Protein AF-A0A060C3H8-F1 (afdb_monomer_lite)

Secondary structure (DSSP, 8-state):
----TTHHHHHHHHHHHT----EEEE----SHHHHHHHHHHHHHHHHHTT--GGG-SSPEEEE-----EE-TTS-EEE-----HHHHHHHHHHHHHHHHHTT---EEEEEEHHHHHTTT--HHHHTTEEEEE-

pLDDT: mean 97.21, std 2.98, range [80.81, 98.94]

Organism: NCBI:txid165187

Structure (mmCIF, N/CA/C/O backbone):
data_AF-A0A060C3H8-F1
#
_entry.id   AF-A0A060C3H8-F1
#
loop_
_atom_site.group_PDB
_atom_site.id
_atom_site.type_symbol
_atom_site.label_atom_id
_atom_site.label_alt_id
_atom_site.label_comp_id
_atom_site.label_asym_id
_atom_site.label_entity_id
_atom_site.label_seq_id
_atom_site.pdbx_PDB_ins_code
_atom_site.Cartn_x
_atom_site.Cartn_y
_atom_site.Cartn_z
_atom_site.occupancy
_atom_site.B_iso_or_equiv
_atom_site.auth_seq_id
_atom_site.auth_comp_id
_atom_site.auth_asym_id
_atom_site.auth_atom_id
_atom_site.pdbx_PDB_model_num
ATOM 1 N N . ASN A 1 1 ? 1.698 12.168 -3.499 1.00 80.81 1 ASN A N 1
ATOM 2 C CA . ASN A 1 1 ? 0.221 12.124 -3.645 1.00 80.81 1 ASN A CA 1
ATOM 3 C C . ASN A 1 1 ? -0.447 13.068 -2.649 1.00 80.81 1 ASN A C 1
ATOM 5 O O . ASN A 1 1 ? 0.047 13.202 -1.537 1.00 80.81 1 ASN A O 1
ATOM 9 N N . GLY A 1 2 ? -1.522 13.758 -3.042 1.00 93.12 2 GLY A N 1
ATOM 10 C CA . GLY A 1 2 ? -2.344 14.585 -2.143 1.00 93.12 2 GLY A CA 1
ATOM 11 C C . GLY A 1 2 ? -3.573 13.831 -1.625 1.00 93.12 2 GLY A C 1
ATOM 12 O O . GLY A 1 2 ? -3.724 12.644 -1.900 1.00 93.12 2 GLY A O 1
ATOM 13 N N . PHE A 1 3 ? -4.462 14.515 -0.898 1.00 96.75 3 PHE A N 1
ATOM 14 C CA . PHE A 1 3 ? -5.800 13.974 -0.646 1.00 96.75 3 PHE A CA 1
ATOM 15 C C . PHE A 1 3 ? -6.600 13.918 -1.948 1.00 96.75 3 PHE A C 1
ATOM 17 O O . PHE A 1 3 ? -6.563 14.867 -2.732 1.00 96.75 3 PHE A O 1
ATOM 24 N N . ASP A 1 4 ? -7.388 12.857 -2.115 1.00 97.94 4 ASP A N 1
ATOM 25 C CA . ASP A 1 4 ? -8.555 12.917 -2.990 1.00 97.94 4 ASP A CA 1
ATOM 26 C C . ASP A 1 4 ? -9.493 14.058 -2.541 1.00 97.94 4 ASP A C 1
ATOM 28 O O . ASP A 1 4 ? -9.591 14.376 -1.348 1.00 97.94 4 ASP A O 1
ATOM 32 N N . ALA A 1 5 ? -10.198 14.668 -3.497 1.00 97.94 5 ALA A N 1
ATOM 33 C CA . ALA A 1 5 ? -11.032 15.848 -3.273 1.00 97.94 5 ALA A CA 1
ATOM 34 C C . ALA A 1 5 ? -12.137 15.636 -2.221 1.00 97.94 5 ALA A C 1
ATOM 36 O O . ALA A 1 5 ? -12.624 16.606 -1.635 1.00 97.94 5 ALA A O 1
ATOM 37 N N . LYS A 1 6 ? -12.549 14.386 -1.978 1.00 98.25 6 LYS A N 1
ATOM 38 C CA . LYS A 1 6 ? -13.587 14.009 -1.013 1.00 98.25 6 LYS A CA 1
ATOM 39 C C . LYS A 1 6 ? -13.056 13.227 0.183 1.00 98.25 6 LYS A C 1
ATOM 41 O O . LYS A 1 6 ? -13.790 13.105 1.163 1.00 98.25 6 LYS A O 1
ATOM 46 N N . ALA A 1 7 ? -11.802 12.769 0.170 1.00 98.06 7 ALA A N 1
ATOM 47 C CA . ALA A 1 7 ? -11.237 11.917 1.222 1.00 98.06 7 ALA A CA 1
ATOM 48 C C . ALA A 1 7 ? -11.488 12.447 2.643 1.00 98.06 7 ALA A C 1
ATOM 50 O O . ALA A 1 7 ? -12.055 11.738 3.472 1.00 98.06 7 ALA A O 1
ATOM 51 N N . VAL A 1 8 ? -11.130 13.704 2.928 1.00 98.31 8 VAL A N 1
ATOM 52 C CA . VAL A 1 8 ? -11.274 14.280 4.281 1.00 98.31 8 VAL A CA 1
ATOM 53 C C . VAL A 1 8 ? -12.743 14.377 4.703 1.00 98.31 8 VAL A C 1
ATOM 55 O O . VAL A 1 8 ? -13.081 14.065 5.847 1.00 98.31 8 VAL A O 1
ATOM 58 N N . GLN A 1 9 ? -13.628 14.776 3.786 1.00 98.56 9 GLN A N 1
ATOM 59 C CA . GLN A 1 9 ? -15.064 14.855 4.052 1.00 98.56 9 GLN A CA 1
ATOM 60 C C . GLN A 1 9 ? -15.641 13.464 4.347 1.00 98.56 9 GLN A C 1
ATOM 62 O O . GLN A 1 9 ? -16.341 13.298 5.344 1.00 98.56 9 GLN A O 1
ATOM 67 N N . ASN A 1 10 ? -15.310 12.467 3.526 1.00 98.69 10 ASN A N 1
ATOM 68 C CA . ASN A 1 10 ? -15.799 11.098 3.675 1.00 98.69 10 ASN A CA 1
ATOM 69 C C . ASN A 1 10 ? -15.317 10.472 4.988 1.00 98.69 10 ASN A C 1
ATOM 71 O O . ASN A 1 10 ? -16.135 9.987 5.764 1.00 98.69 10 ASN A O 1
ATOM 75 N N . ILE A 1 11 ? -14.018 10.578 5.292 1.00 98.56 11 ILE A N 1
ATOM 76 C CA . ILE A 1 11 ? -13.430 10.117 6.560 1.00 98.56 11 ILE A CA 1
ATOM 77 C C . ILE A 1 11 ? -14.146 10.763 7.751 1.00 98.56 11 ILE A C 1
ATOM 79 O O . ILE A 1 11 ? -14.522 10.077 8.701 1.00 98.56 11 ILE A O 1
ATOM 83 N N . THR A 1 12 ? -14.376 12.078 7.694 1.00 98.31 12 THR A N 1
ATOM 84 C CA . THR A 1 12 ? -15.055 12.810 8.771 1.00 98.31 12 THR A CA 1
ATOM 85 C C . THR A 1 12 ? -16.456 12.259 9.026 1.00 98.31 12 THR A C 1
ATOM 87 O O . THR A 1 12 ? -16.839 12.078 10.181 1.00 98.31 12 THR A O 1
ATOM 90 N N . TRP A 1 13 ? -17.224 11.981 7.971 1.00 98.50 13 TRP A N 1
ATOM 91 C CA . TRP A 1 13 ? -18.576 11.440 8.110 1.00 98.50 13 TRP A CA 1
ATOM 92 C C . TRP A 1 13 ? -18.589 9.981 8.554 1.00 98.50 13 TRP A C 1
ATOM 94 O O . TRP A 1 13 ? -19.386 9.654 9.431 1.00 98.50 13 TRP A O 1
ATOM 104 N N . CYS A 1 14 ? -17.681 9.136 8.055 1.00 98.62 14 CYS A N 1
ATOM 105 C CA . CYS A 1 14 ? -17.555 7.762 8.544 1.00 98.62 14 CYS A CA 1
ATOM 106 C C . CYS A 1 14 ? -17.291 7.738 10.051 1.00 98.62 14 CYS A C 1
ATOM 108 O O . CYS A 1 14 ? -18.004 7.063 10.790 1.00 98.62 14 CYS A O 1
ATOM 110 N N . LYS A 1 15 ? -16.349 8.563 10.526 1.00 97.69 15 LYS A N 1
ATOM 111 C CA . LYS A 1 15 ? -16.054 8.690 11.958 1.00 97.69 15 LYS A CA 1
ATOM 112 C C . LYS A 1 15 ? -17.253 9.202 12.758 1.00 97.69 15 LYS A C 1
ATOM 114 O O . LYS A 1 15 ? -17.592 8.618 13.781 1.00 97.69 15 LYS A O 1
ATOM 119 N N . LYS A 1 16 ? -17.913 10.273 12.300 1.00 97.94 16 LYS A N 1
ATOM 120 C CA . LYS A 1 16 ? -19.071 10.863 13.001 1.00 97.94 16 LYS A CA 1
ATOM 121 C C . LYS A 1 16 ? -20.264 9.914 13.107 1.00 97.94 16 LYS A C 1
ATOM 123 O O . LYS A 1 16 ? -20.995 9.987 14.087 1.00 97.94 16 LYS A O 1
ATOM 128 N N . LEU A 1 17 ? -20.474 9.073 12.097 1.00 98.38 17 LEU A N 1
ATOM 129 C CA . LEU A 1 17 ? -21.616 8.162 12.012 1.00 98.38 17 LEU A CA 1
ATOM 130 C C . LEU A 1 17 ? -21.294 6.742 12.500 1.00 98.38 17 LEU A C 1
ATOM 132 O O . LEU A 1 17 ? -22.177 5.891 12.489 1.00 98.38 17 LEU A O 1
ATOM 136 N N . GLY A 1 18 ? -20.050 6.469 12.906 1.00 97.62 18 GLY A N 1
ATOM 137 C CA . GLY A 1 18 ? -19.620 5.131 13.315 1.00 97.62 18 GLY A CA 1
ATOM 138 C C . GLY A 1 18 ? -19.625 4.108 12.174 1.00 97.62 18 GLY A C 1
ATOM 139 O O . GLY A 1 18 ? -19.812 2.921 12.425 1.00 97.62 18 GLY A O 1
ATOM 140 N N . ILE A 1 19 ? -19.451 4.550 10.924 1.00 98.62 19 ILE A N 1
ATOM 141 C CA . ILE A 1 19 ? -19.397 3.664 9.756 1.00 98.62 19 ILE A CA 1
ATOM 142 C C . ILE A 1 19 ? -17.984 3.068 9.660 1.00 98.62 19 ILE A C 1
ATOM 144 O O . ILE A 1 19 ? -17.024 3.836 9.535 1.00 98.62 19 ILE A O 1
ATOM 148 N N . PRO A 1 20 ? -17.833 1.730 9.674 1.00 98.56 20 PRO A N 1
ATOM 149 C CA . PRO A 1 20 ? -16.544 1.072 9.478 1.00 98.56 20 PRO A CA 1
ATOM 150 C C . PRO A 1 20 ? -15.908 1.464 8.141 1.00 98.56 20 PRO A C 1
ATOM 152 O O . PRO A 1 20 ? -16.563 1.399 7.101 1.00 98.56 20 PRO A O 1
ATOM 155 N N . PHE A 1 21 ? -14.628 1.839 8.147 1.00 98.75 21 PHE A N 1
ATOM 156 C CA . PHE A 1 21 ? -13.926 2.240 6.928 1.00 98.75 21 PHE A CA 1
ATOM 157 C C . PHE A 1 21 ? -12.467 1.781 6.903 1.00 98.75 21 PHE A C 1
ATOM 159 O O . PHE A 1 21 ? -11.870 1.444 7.928 1.00 98.75 21 PHE A O 1
ATOM 166 N N . GLY A 1 22 ? -11.922 1.772 5.691 1.00 98.62 22 GLY A N 1
ATOM 167 C CA . GLY A 1 22 ? -10.501 1.680 5.378 1.00 98.62 22 GLY A CA 1
ATOM 168 C C . GLY A 1 22 ? -10.161 2.759 4.356 1.00 98.62 22 GLY A C 1
ATOM 169 O O . GLY A 1 22 ? -11.006 3.590 4.013 1.00 98.62 22 GLY A O 1
ATOM 170 N N . VAL A 1 23 ? -8.933 2.756 3.857 1.00 98.62 23 VAL A N 1
ATOM 171 C CA . VAL A 1 23 ? -8.491 3.694 2.815 1.00 98.62 23 VAL A CA 1
ATOM 172 C C . VAL A 1 23 ? -7.592 2.970 1.824 1.00 98.62 23 VAL A C 1
ATOM 174 O O . VAL A 1 23 ? -7.066 1.907 2.133 1.00 98.62 23 VAL A O 1
ATOM 177 N N . TYR A 1 24 ? -7.369 3.556 0.655 1.00 98.69 24 TYR A N 1
ATOM 178 C CA . TYR A 1 24 ? -6.373 3.066 -0.291 1.00 98.69 24 TYR A CA 1
ATOM 179 C C . TYR A 1 24 ? -5.541 4.225 -0.840 1.00 98.69 24 TYR A C 1
ATOM 181 O O . TYR A 1 24 ? -5.970 5.383 -0.812 1.00 98.69 24 TYR A O 1
ATOM 189 N N . LEU A 1 25 ? -4.340 3.907 -1.320 1.00 98.56 25 LEU A N 1
ATOM 190 C CA . LEU A 1 25 ? -3.519 4.807 -2.119 1.00 98.56 25 LEU A CA 1
ATOM 191 C C . LEU A 1 25 ? -3.236 4.160 -3.473 1.00 98.56 25 LEU A C 1
ATOM 193 O O . LEU A 1 25 ? -2.449 3.215 -3.515 1.00 98.56 25 LEU A O 1
ATOM 197 N N . TYR A 1 26 ? -3.777 4.746 -4.546 1.00 97.88 26 TYR A N 1
ATOM 198 C CA . TYR A 1 26 ? -3.349 4.465 -5.919 1.00 97.88 26 TYR A CA 1
ATOM 199 C C . TYR A 1 26 ? -1.884 4.877 -6.095 1.00 97.88 26 TYR A C 1
ATOM 201 O O . TYR A 1 26 ? -1.541 6.060 -5.963 1.00 97.88 26 TYR A O 1
ATOM 209 N N . SER A 1 27 ? -1.012 3.897 -6.326 1.00 97.38 27 SER A N 1
ATOM 210 C CA . SER A 1 27 ? 0.431 4.112 -6.378 1.00 97.38 27 SER A CA 1
ATOM 211 C C . SER A 1 27 ? 0.900 4.624 -7.734 1.00 97.38 27 SER A C 1
ATOM 213 O O . SER A 1 27 ? 0.503 4.107 -8.773 1.00 97.38 27 SER A O 1
ATOM 215 N N . TYR A 1 28 ? 1.843 5.566 -7.704 1.00 96.12 28 TYR A N 1
ATOM 216 C CA . TYR A 1 28 ? 2.678 5.947 -8.849 1.00 96.12 28 TYR A CA 1
ATOM 217 C C . TYR A 1 28 ? 4.166 5.661 -8.592 1.00 96.12 28 TYR A C 1
ATOM 219 O O . TYR A 1 28 ? 5.047 6.181 -9.281 1.00 96.12 28 TYR A O 1
ATOM 227 N N . ALA A 1 29 ? 4.485 4.861 -7.573 1.00 96.38 29 ALA A N 1
ATOM 228 C CA . ALA A 1 29 ? 5.863 4.516 -7.266 1.00 96.38 29 ALA A CA 1
ATOM 229 C C . ALA A 1 29 ? 6.453 3.599 -8.346 1.00 96.38 29 ALA A C 1
ATOM 231 O O . ALA A 1 29 ? 5.812 2.667 -8.833 1.00 96.38 29 ALA A O 1
ATOM 232 N N . TYR A 1 30 ? 7.713 3.850 -8.693 1.00 95.19 30 TYR A N 1
ATOM 233 C CA . TYR A 1 30 ? 8.462 3.102 -9.710 1.00 95.19 30 TYR A CA 1
ATOM 234 C C . TYR A 1 30 ? 9.781 2.524 -9.179 1.00 95.19 30 TYR A C 1
ATOM 236 O O . TYR A 1 30 ? 10.534 1.882 -9.909 1.00 95.19 30 TYR A O 1
ATOM 244 N N . ASN A 1 31 ? 10.079 2.740 -7.896 1.00 96.81 31 ASN A N 1
ATOM 245 C CA . ASN A 1 31 ? 11.214 2.150 -7.196 1.00 96.81 31 ASN A CA 1
ATOM 246 C C . ASN A 1 31 ? 10.972 2.135 -5.674 1.00 96.81 31 ASN A C 1
ATOM 248 O O . ASN A 1 31 ? 9.994 2.683 -5.168 1.00 96.81 31 ASN A O 1
ATOM 252 N N . VAL A 1 32 ? 11.897 1.526 -4.930 1.00 98.38 32 VAL A N 1
ATOM 253 C CA . VAL A 1 32 ? 11.810 1.387 -3.466 1.00 98.38 32 VAL A CA 1
ATOM 254 C C . VAL A 1 32 ? 11.744 2.743 -2.751 1.00 98.38 32 VAL A C 1
ATOM 256 O O . VAL A 1 32 ? 10.987 2.891 -1.793 1.00 98.38 32 VAL A O 1
ATOM 259 N N . THR A 1 33 ? 12.500 3.738 -3.220 1.00 98.31 33 THR A N 1
ATOM 260 C CA . THR A 1 33 ? 12.526 5.084 -2.626 1.00 98.31 33 THR A CA 1
ATOM 261 C C . THR A 1 33 ? 11.162 5.760 -2.732 1.00 98.31 33 THR A C 1
ATOM 263 O O . THR A 1 33 ? 10.608 6.176 -1.720 1.00 98.31 33 THR A O 1
ATOM 266 N N . THR A 1 34 ? 10.579 5.786 -3.931 1.00 97.56 34 THR A N 1
ATOM 267 C CA . THR A 1 34 ? 9.259 6.385 -4.181 1.00 97.56 34 THR A CA 1
ATOM 268 C C . THR A 1 34 ? 8.143 5.649 -3.436 1.00 97.56 34 THR A C 1
ATOM 270 O O . THR A 1 34 ? 7.246 6.290 -2.897 1.00 97.56 34 THR A O 1
ATOM 273 N N . ALA A 1 35 ? 8.230 4.323 -3.285 1.00 98.50 35 ALA A N 1
ATOM 274 C CA . ALA A 1 35 ? 7.287 3.559 -2.462 1.00 98.50 35 ALA A CA 1
ATOM 275 C C . ALA A 1 35 ? 7.392 3.909 -0.964 1.00 98.50 35 ALA A C 1
ATOM 277 O O . ALA A 1 35 ? 6.384 4.035 -0.265 1.00 98.50 35 ALA A O 1
ATOM 278 N N . ALA A 1 36 ? 8.611 4.116 -0.457 1.00 98.81 36 ALA A N 1
ATOM 279 C CA . ALA A 1 36 ? 8.827 4.566 0.915 1.00 98.81 36 ALA A CA 1
ATOM 280 C C . ALA A 1 36 ? 8.303 6.000 1.138 1.00 98.81 36 ALA A C 1
ATOM 282 O O . ALA A 1 36 ? 7.713 6.295 2.179 1.00 98.81 36 ALA A O 1
ATOM 283 N N . GLU A 1 37 ? 8.497 6.894 0.170 1.00 98.62 37 GLU A N 1
ATOM 284 C CA . GLU A 1 37 ? 7.942 8.251 0.197 1.00 98.62 37 GLU A CA 1
ATOM 285 C C . GLU A 1 37 ? 6.410 8.227 0.200 1.00 98.62 37 GLU A C 1
ATOM 287 O O . GLU A 1 37 ? 5.789 8.931 0.998 1.00 98.62 37 GLU A O 1
ATOM 292 N N . GLU A 1 38 ? 5.791 7.366 -0.612 1.00 98.62 38 GLU A N 1
ATOM 293 C CA . GLU A 1 38 ? 4.343 7.152 -0.604 1.00 98.62 38 GLU A CA 1
ATOM 294 C C . GLU A 1 38 ? 3.842 6.664 0.760 1.00 98.62 38 GLU A C 1
ATOM 296 O O . GLU A 1 38 ? 2.894 7.241 1.294 1.00 98.62 38 GLU A O 1
ATOM 301 N N . GLY A 1 39 ? 4.495 5.668 1.367 1.00 98.75 39 GLY A N 1
ATOM 302 C CA . GLY A 1 39 ? 4.110 5.160 2.689 1.00 98.75 39 GLY A CA 1
ATOM 303 C C . GLY A 1 39 ? 4.222 6.225 3.785 1.00 98.75 39 GLY A C 1
ATOM 304 O O . GLY A 1 39 ? 3.311 6.393 4.600 1.00 98.75 39 GLY A O 1
ATOM 305 N N . ALA A 1 40 ? 5.305 7.010 3.775 1.00 98.81 40 ALA A N 1
ATOM 306 C CA . ALA A 1 40 ? 5.479 8.132 4.698 1.00 98.81 40 ALA A CA 1
ATOM 307 C C . ALA A 1 40 ? 4.404 9.214 4.494 1.00 98.81 40 ALA A C 1
ATOM 309 O O . ALA A 1 40 ? 3.861 9.754 5.461 1.00 98.81 40 ALA A O 1
ATOM 310 N N . ASN A 1 41 ? 4.064 9.502 3.239 1.00 98.62 41 ASN A N 1
ATOM 311 C CA . ASN A 1 41 ? 3.047 10.478 2.888 1.00 9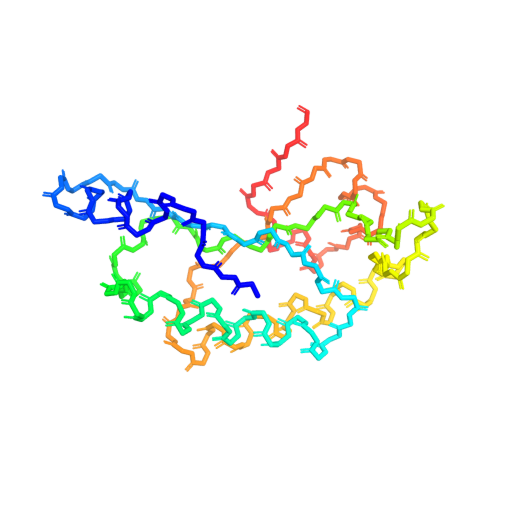8.62 41 ASN A CA 1
ATOM 312 C C . ASN A 1 41 ? 1.634 10.024 3.293 1.00 98.62 41 ASN A C 1
ATOM 314 O O . ASN A 1 41 ? 0.885 10.830 3.838 1.00 98.62 41 ASN A O 1
ATOM 318 N N . VAL A 1 42 ? 1.272 8.747 3.114 1.00 98.69 42 VAL A N 1
ATOM 319 C CA . VAL A 1 42 ? -0.015 8.206 3.602 1.00 98.69 42 VAL A CA 1
ATOM 320 C C . VAL A 1 42 ? -0.123 8.372 5.114 1.00 98.69 42 VAL A C 1
ATOM 322 O O . VAL A 1 42 ? -1.123 8.897 5.598 1.00 98.69 42 VAL A O 1
ATOM 325 N N . ALA A 1 43 ? 0.925 8.014 5.862 1.00 98.62 43 ALA A N 1
ATOM 326 C CA . ALA A 1 43 ? 0.948 8.207 7.310 1.00 98.62 43 ALA A CA 1
ATOM 327 C C . ALA A 1 43 ? 0.755 9.685 7.703 1.00 98.62 43 ALA A C 1
ATOM 329 O O . ALA A 1 43 ? 0.022 9.990 8.646 1.00 98.62 43 ALA A O 1
ATOM 330 N N . ALA A 1 44 ? 1.392 10.615 6.983 1.00 98.56 44 ALA A N 1
ATOM 331 C CA . ALA A 1 44 ? 1.247 12.049 7.223 1.00 98.56 44 ALA A CA 1
ATOM 332 C C . ALA A 1 44 ? -0.172 12.557 6.909 1.00 98.56 44 ALA A C 1
ATOM 334 O O . ALA A 1 44 ? -0.741 13.320 7.693 1.00 98.56 44 ALA A O 1
ATOM 335 N N . LEU A 1 45 ? -0.766 12.111 5.798 1.00 98.62 45 LEU A N 1
ATOM 336 C CA . LEU A 1 45 ? -2.129 12.466 5.406 1.00 98.62 45 LEU A CA 1
ATOM 337 C C . LEU A 1 45 ? -3.163 11.919 6.396 1.00 98.62 45 LEU A C 1
ATOM 339 O O . LEU A 1 45 ? -4.046 12.664 6.810 1.00 98.62 45 LEU A O 1
ATOM 343 N N . LEU A 1 46 ? -3.030 10.671 6.850 1.00 98.56 46 LEU A N 1
ATOM 344 C CA . LEU A 1 46 ? -3.929 10.098 7.857 1.00 98.56 46 LEU A CA 1
ATOM 345 C C . LEU A 1 46 ? -3.896 10.892 9.164 1.00 98.56 46 LEU A C 1
ATOM 347 O O . LEU A 1 46 ? -4.947 11.282 9.672 1.00 98.56 46 LEU A O 1
ATOM 351 N N . LYS A 1 47 ? -2.699 11.235 9.655 1.00 98.19 47 LYS A N 1
ATOM 352 C CA . LYS A 1 47 ? -2.542 12.104 10.832 1.00 98.19 47 LYS A CA 1
ATOM 353 C C . LYS A 1 47 ? -3.181 13.475 10.615 1.00 98.19 47 LYS A C 1
ATOM 355 O O . LYS A 1 47 ? -3.915 13.948 11.478 1.00 98.19 47 LYS A O 1
ATOM 360 N N . LYS A 1 48 ? -2.961 14.092 9.450 1.00 98.12 48 LYS A N 1
ATOM 361 C CA . LYS A 1 48 ? -3.564 15.383 9.083 1.00 98.12 48 LYS A CA 1
ATOM 362 C C . LYS A 1 48 ? -5.096 15.319 9.005 1.00 98.12 48 LYS A C 1
ATOM 364 O O . LYS A 1 48 ? -5.753 16.299 9.337 1.00 98.12 48 LYS A O 1
ATOM 369 N N . ALA A 1 49 ? -5.660 14.182 8.599 1.00 98.00 49 ALA A N 1
ATOM 370 C CA . ALA A 1 49 ? -7.101 13.927 8.590 1.00 98.00 49 ALA A CA 1
ATOM 371 C C . ALA A 1 49 ? -7.663 13.530 9.971 1.00 98.00 49 ALA A C 1
ATOM 373 O O . ALA A 1 49 ? -8.856 13.255 10.088 1.00 98.00 49 ALA A O 1
ATOM 374 N N . GLY A 1 50 ? -6.827 13.476 11.015 1.00 97.81 50 GLY A N 1
ATOM 375 C CA . GLY A 1 50 ? -7.236 13.059 12.354 1.00 97.81 50 GLY A CA 1
ATOM 376 C C . GLY A 1 50 ? -7.597 11.575 12.444 1.00 97.81 50 GLY A 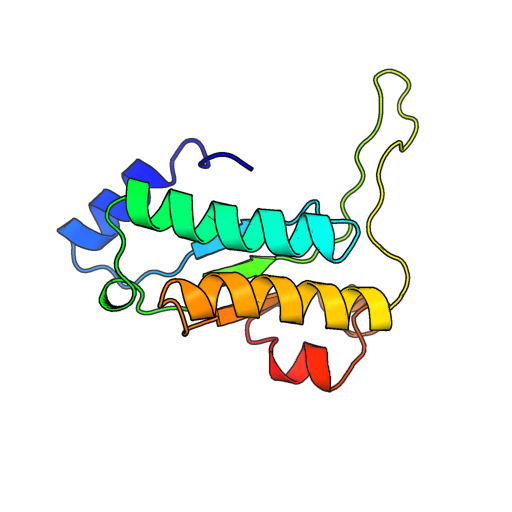C 1
ATOM 377 O O . GLY A 1 50 ? -8.443 11.212 13.260 1.00 97.81 50 GLY A O 1
ATOM 378 N N . VAL A 1 51 ? -7.011 10.723 11.596 1.00 98.38 51 VAL A N 1
ATOM 379 C CA . VAL A 1 51 ? -7.225 9.269 11.592 1.00 98.38 51 VAL A CA 1
ATOM 380 C C . VAL A 1 51 ? -6.137 8.586 12.410 1.00 98.38 51 VAL A C 1
ATOM 382 O O . VAL A 1 51 ? -4.959 8.614 12.057 1.00 98.38 51 VAL A O 1
ATOM 385 N N . SER A 1 52 ? -6.537 7.946 13.498 1.00 97.50 52 SER A N 1
ATOM 386 C CA . SER A 1 52 ? -5.720 7.044 14.306 1.00 97.50 52 SER A CA 1
ATOM 387 C C . SER A 1 52 ? -5.831 5.600 13.793 1.00 97.50 52 SER A C 1
ATOM 389 O O . SER A 1 52 ? -6.810 5.271 13.121 1.00 97.50 52 SER A O 1
ATOM 391 N N . PRO A 1 53 ? -4.877 4.705 14.112 1.00 97.38 53 PRO A N 1
ATOM 392 C CA . PRO A 1 53 ? -4.973 3.296 13.724 1.00 97.38 53 PRO A CA 1
ATOM 393 C C . PRO A 1 53 ? -6.273 2.617 14.180 1.00 97.38 53 PRO A C 1
ATOM 395 O O . PRO A 1 53 ? -6.827 1.811 13.443 1.00 97.38 53 PRO A O 1
ATOM 398 N N . SER A 1 54 ? -6.799 2.979 15.355 1.00 96.75 54 SER A N 1
ATOM 399 C CA . SER A 1 54 ? -8.047 2.426 15.899 1.00 96.75 54 SER A CA 1
ATOM 400 C C . SER A 1 54 ? -9.316 2.892 15.183 1.00 96.75 54 SER A C 1
ATOM 402 O O . SER A 1 54 ? -10.363 2.284 15.374 1.00 96.75 54 SER A O 1
ATOM 404 N N . ASP A 1 55 ? -9.250 3.952 14.371 1.00 98.00 55 ASP A N 1
ATOM 405 C CA . ASP A 1 55 ? -10.398 4.383 13.561 1.00 98.00 55 ASP A CA 1
ATOM 406 C C . ASP A 1 55 ? -10.637 3.455 12.354 1.00 98.00 55 ASP A C 1
ATOM 408 O O . ASP A 1 55 ? -11.724 3.457 11.780 1.00 98.00 55 ASP A O 1
ATOM 412 N N . LEU A 1 56 ? -9.623 2.685 11.942 1.00 98.25 56 LEU A N 1
ATOM 413 C CA . LEU A 1 56 ? -9.635 1.891 10.715 1.00 98.25 56 LEU A CA 1
ATOM 414 C C . LEU A 1 56 ? -10.105 0.459 10.990 1.00 98.25 56 LEU A C 1
ATOM 416 O O . LEU A 1 56 ? -9.335 -0.397 11.427 1.00 98.25 56 LEU A O 1
ATOM 420 N N . SER A 1 57 ? -11.374 0.184 10.690 1.00 98.31 57 SER A N 1
ATOM 421 C CA . SER A 1 57 ? -11.928 -1.177 10.747 1.00 98.31 57 SER A CA 1
ATOM 422 C C . SER A 1 57 ? -11.461 -2.053 9.581 1.00 98.31 57 SER A C 1
ATOM 424 O O . SER A 1 57 ? -11.400 -3.271 9.717 1.00 98.31 57 SER A O 1
ATOM 426 N N . TYR A 1 58 ? -11.124 -1.437 8.445 1.00 98.69 58 TYR A N 1
ATOM 427 C CA . TYR A 1 58 ? -10.555 -2.102 7.271 1.00 98.69 58 TYR A CA 1
ATOM 428 C C . TYR A 1 58 ? -9.112 -1.638 7.019 1.00 98.69 58 TYR A C 1
ATOM 430 O O . TYR A 1 58 ? -8.725 -0.571 7.504 1.00 98.69 58 TYR A O 1
ATOM 438 N N . PRO A 1 59 ? -8.312 -2.408 6.254 1.00 98.69 59 PRO A N 1
ATOM 439 C CA . PRO A 1 59 ? -6.918 -2.069 6.004 1.00 98.69 59 PRO A CA 1
ATOM 440 C C . PRO A 1 59 ? -6.706 -0.730 5.288 1.00 98.69 59 PRO A C 1
ATOM 442 O O . PRO A 1 59 ? -7.588 -0.200 4.605 1.00 98.69 59 PRO A O 1
ATOM 445 N N . ILE A 1 60 ? -5.476 -0.227 5.395 1.00 98.88 60 ILE A N 1
ATOM 446 C CA . ILE A 1 60 ? -4.906 0.706 4.421 1.00 98.88 60 ILE A CA 1
ATOM 447 C C . ILE A 1 60 ? -4.394 -0.138 3.255 1.00 98.88 60 ILE A C 1
ATOM 449 O O . ILE A 1 60 ? -3.484 -0.951 3.431 1.00 98.88 60 ILE A O 1
ATOM 453 N N . TYR A 1 61 ? -4.968 0.055 2.075 1.00 98.94 61 TYR A N 1
ATOM 454 C CA . TYR A 1 61 ? -4.592 -0.679 0.878 1.00 98.94 61 TYR A CA 1
ATOM 455 C C . TYR A 1 61 ? -3.524 0.051 0.067 1.00 98.94 61 TYR A C 1
ATOM 457 O O . TYR A 1 61 ? -3.678 1.228 -0.273 1.00 98.94 61 TYR A O 1
ATOM 465 N N . TYR A 1 62 ? -2.453 -0.667 -0.268 1.00 98.88 62 TYR A N 1
ATOM 466 C CA . TYR A 1 62 ? -1.527 -0.260 -1.312 1.00 98.88 62 TYR A CA 1
ATOM 467 C C . TYR A 1 62 ? -2.065 -0.752 -2.653 1.00 98.88 62 TYR A C 1
ATOM 469 O O . TYR A 1 62 ? -2.074 -1.957 -2.913 1.00 98.88 62 TYR A O 1
ATOM 477 N N . ASP A 1 63 ? -2.574 0.177 -3.453 1.00 98.75 63 ASP A N 1
ATOM 478 C CA . ASP A 1 63 ? -3.227 -0.104 -4.724 1.00 98.75 63 ASP A CA 1
ATOM 479 C C . ASP A 1 63 ? -2.183 -0.074 -5.852 1.00 98.75 63 ASP A C 1
ATOM 481 O O . ASP A 1 63 ? -1.559 0.958 -6.134 1.00 98.75 63 ASP A O 1
ATOM 485 N N . LEU A 1 64 ? -1.931 -1.261 -6.414 1.00 98.50 64 LEU A N 1
ATOM 486 C CA . LEU A 1 64 ? -0.882 -1.532 -7.391 1.00 98.50 64 LEU A CA 1
ATOM 487 C C . LEU A 1 64 ? -1.485 -1.926 -8.740 1.00 98.50 64 LEU A C 1
ATOM 489 O O . LEU A 1 64 ? -1.769 -3.100 -9.002 1.00 98.50 64 LEU A O 1
ATOM 493 N N . GLU A 1 65 ? -1.590 -0.946 -9.627 1.00 97.31 65 GLU A N 1
ATOM 494 C CA . GLU A 1 65 ? -2.118 -1.100 -10.984 1.00 97.31 65 GLU A CA 1
ATOM 495 C C . GLU A 1 65 ? -1.067 -0.810 -12.069 1.00 97.31 65 GLU A C 1
ATOM 497 O O . GLU A 1 65 ? 0.100 -0.526 -11.781 1.00 97.31 65 GLU A O 1
ATOM 502 N N . ASP A 1 66 ? -1.479 -0.933 -13.335 1.00 93.75 66 ASP A N 1
ATOM 503 C CA . ASP A 1 66 ? -0.658 -0.628 -14.509 1.00 93.75 66 ASP A CA 1
ATOM 504 C C . ASP A 1 66 ? -0.867 0.817 -14.969 1.00 93.75 66 ASP A C 1
ATOM 506 O O . ASP A 1 66 ? -1.559 1.107 -15.944 1.00 93.75 66 ASP A O 1
ATOM 510 N N . TRP A 1 67 ? -0.310 1.753 -14.209 1.00 93.50 67 TRP A N 1
ATOM 511 C CA . TRP A 1 67 ? -0.373 3.170 -14.547 1.00 93.50 67 TRP A CA 1
ATOM 512 C C . TRP A 1 67 ? 0.635 3.527 -15.646 1.00 93.50 67 TRP A C 1
ATOM 514 O O . TRP A 1 67 ? 1.591 2.811 -15.920 1.00 93.50 67 TRP A O 1
ATOM 524 N N . THR A 1 68 ? 0.463 4.675 -16.291 1.00 91.94 68 THR A N 1
ATOM 525 C CA . THR A 1 68 ? 1.495 5.262 -17.157 1.00 91.94 68 THR A CA 1
ATOM 526 C C . THR A 1 68 ? 1.376 6.773 -17.090 1.00 91.94 68 THR A C 1
ATOM 528 O O . THR A 1 68 ? 0.294 7.322 -17.288 1.00 91.94 68 THR A O 1
ATOM 531 N N . TRP A 1 69 ? 2.484 7.462 -16.821 1.00 87.19 69 TRP A N 1
ATOM 532 C CA . TRP A 1 69 ? 2.533 8.917 -16.920 1.00 87.19 69 TRP A CA 1
ATOM 533 C C . TRP A 1 69 ? 3.125 9.299 -18.270 1.00 87.19 69 TRP A C 1
ATOM 535 O O . TRP A 1 69 ? 4.288 9.011 -18.551 1.00 87.19 69 TRP A O 1
ATOM 545 N N . THR A 1 70 ? 2.328 9.968 -19.099 1.00 91.50 70 THR A N 1
ATOM 546 C CA . THR A 1 70 ? 2.768 10.523 -20.378 1.00 91.50 70 THR A CA 1
ATOM 547 C C . THR A 1 70 ? 3.070 12.017 -20.279 1.00 91.50 70 THR A C 1
ATOM 549 O O . THR A 1 70 ? 2.397 12.756 -19.558 1.00 91.50 70 THR A O 1
ATOM 552 N N . ASN A 1 71 ? 4.048 12.493 -21.047 1.00 90.44 71 ASN A N 1
ATOM 553 C CA . ASN A 1 71 ? 4.238 13.926 -21.272 1.00 90.44 71 ASN A CA 1
ATOM 554 C C . ASN A 1 71 ? 3.162 14.497 -22.222 1.00 90.44 71 ASN A C 1
ATOM 556 O O . ASN A 1 71 ? 2.311 13.768 -22.733 1.00 90.44 71 ASN A O 1
ATOM 560 N N . SER A 1 72 ? 3.223 15.803 -22.509 1.00 92.38 72 SER A N 1
ATOM 561 C CA . SER A 1 72 ? 2.275 16.491 -23.403 1.00 92.38 72 SER A CA 1
ATOM 562 C C . SER A 1 72 ? 2.257 15.966 -24.846 1.00 92.38 72 SER A C 1
ATOM 564 O O . SER A 1 72 ? 1.333 16.280 -25.587 1.00 92.38 72 SER A O 1
ATOM 566 N N . ALA A 1 73 ? 3.260 15.181 -25.252 1.00 91.88 73 ALA A N 1
ATOM 567 C CA . ALA A 1 73 ? 3.330 14.532 -26.560 1.00 91.88 73 ALA A CA 1
ATOM 568 C C . ALA A 1 73 ? 2.789 13.087 -26.541 1.00 91.88 73 ALA A C 1
ATOM 570 O O . ALA A 1 73 ? 2.927 12.372 -27.529 1.00 91.88 73 ALA A O 1
ATOM 571 N N . GLY A 1 74 ? 2.209 12.632 -25.424 1.00 90.56 74 GLY A N 1
ATOM 572 C CA . GLY A 1 74 ? 1.709 11.263 -25.270 1.00 90.56 74 GLY A CA 1
ATOM 573 C C . GLY A 1 74 ? 2.808 10.216 -25.064 1.00 90.56 74 GLY A C 1
ATOM 574 O O . GLY A 1 74 ? 2.526 9.022 -25.086 1.00 90.56 74 GLY A O 1
ATOM 575 N N . VAL A 1 75 ? 4.059 10.633 -24.846 1.00 90.56 75 VAL A N 1
ATOM 576 C CA . VAL A 1 75 ? 5.181 9.712 -24.623 1.00 90.56 75 VAL A CA 1
ATOM 577 C C . VAL A 1 75 ? 5.250 9.359 -23.146 1.00 90.56 75 VAL A C 1
ATOM 579 O O . VAL A 1 75 ? 5.319 10.258 -22.305 1.00 90.56 75 VAL A O 1
ATOM 582 N N . ALA A 1 76 ? 5.258 8.063 -22.833 1.00 88.94 76 ALA A N 1
ATOM 583 C CA . ALA A 1 76 ? 5.463 7.572 -21.476 1.00 88.94 76 ALA A CA 1
ATOM 584 C C . ALA A 1 76 ? 6.813 8.065 -20.927 1.00 88.94 76 ALA A C 1
ATOM 586 O O . ALA A 1 76 ? 7.867 7.792 -21.497 1.00 88.94 76 ALA A O 1
ATOM 587 N N . VAL A 1 77 ? 6.767 8.810 -19.824 1.00 88.88 77 VAL A N 1
ATOM 588 C CA . VAL A 1 77 ? 7.941 9.348 -19.120 1.00 88.88 77 VAL A CA 1
ATOM 589 C C . VAL A 1 77 ? 8.178 8.655 -17.786 1.00 88.88 77 VAL A C 1
ATOM 591 O O . VAL A 1 77 ? 9.320 8.563 -17.346 1.00 88.88 77 VAL A O 1
ATOM 594 N N . HIS A 1 78 ? 7.126 8.109 -17.173 1.00 86.69 78 HIS A N 1
ATOM 595 C CA . HIS A 1 78 ? 7.242 7.205 -16.037 1.00 86.69 78 HIS A CA 1
ATOM 596 C C . HIS A 1 78 ? 6.296 6.021 -16.224 1.00 86.69 78 HIS A C 1
ATOM 598 O O . HIS A 1 78 ? 5.150 6.189 -16.647 1.00 86.69 78 HIS A O 1
ATOM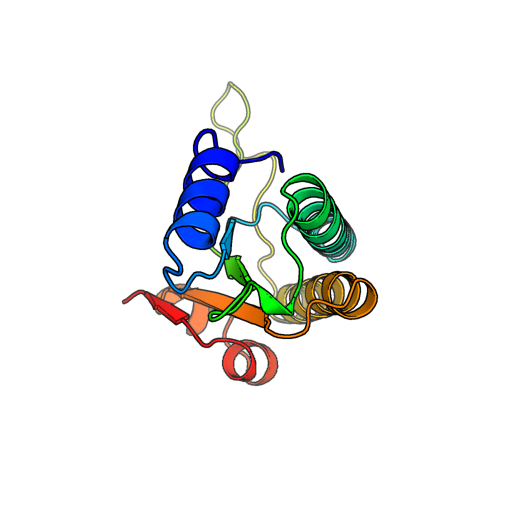 604 N N . VAL A 1 79 ? 6.801 4.833 -15.901 1.00 90.94 79 VAL A N 1
ATOM 605 C CA . VAL A 1 79 ? 6.087 3.558 -15.999 1.00 90.94 79 VAL A CA 1
ATOM 606 C C . VAL A 1 79 ? 6.313 2.735 -14.730 1.00 90.94 79 VAL A C 1
ATOM 608 O O . VAL A 1 79 ? 7.339 2.918 -14.060 1.00 90.94 79 VAL A O 1
ATOM 611 N N . PRO A 1 80 ? 5.386 1.827 -14.394 1.00 93.00 80 PRO A N 1
ATOM 612 C CA . PRO A 1 80 ? 5.543 0.911 -13.284 1.00 93.00 80 PRO A CA 1
ATOM 613 C C . PRO A 1 80 ? 6.749 -0.019 -13.491 1.00 93.00 80 PRO A C 1
ATOM 615 O O . PRO A 1 80 ? 7.171 -0.276 -14.623 1.00 93.00 80 PRO A O 1
ATOM 618 N N . PRO A 1 81 ? 7.306 -0.572 -12.401 1.00 95.06 81 PRO A N 1
ATOM 619 C CA . PRO A 1 81 ? 8.330 -1.598 -12.495 1.00 95.06 81 PRO A CA 1
ATOM 620 C C . PRO A 1 81 ? 7.836 -2.819 -13.273 1.00 95.06 81 PRO A C 1
ATOM 622 O O . PRO A 1 81 ? 6.685 -3.229 -13.162 1.00 95.06 81 PRO A O 1
ATOM 625 N N . THR A 1 82 ? 8.750 -3.481 -13.973 1.00 95.88 82 THR A N 1
ATOM 626 C CA . THR A 1 82 ? 8.485 -4.749 -14.678 1.00 95.88 82 THR A CA 1
ATOM 627 C C . THR A 1 82 ? 9.007 -5.974 -13.921 1.00 95.88 82 THR A C 1
ATOM 629 O O . THR A 1 82 ? 8.898 -7.101 -14.395 1.00 95.88 82 THR A O 1
ATOM 632 N N . SER A 1 83 ? 9.591 -5.772 -12.736 1.00 97.56 83 SER A N 1
ATOM 633 C CA . SER A 1 83 ? 10.231 -6.818 -11.935 1.00 97.56 83 SER A CA 1
ATOM 634 C C . SER A 1 83 ? 9.438 -7.108 -10.666 1.00 97.56 83 SER A C 1
ATOM 636 O O . SER A 1 83 ? 9.253 -6.228 -9.822 1.00 97.56 83 SER A O 1
ATOM 638 N N . THR A 1 84 ? 9.067 -8.375 -10.476 1.00 98.56 84 THR A N 1
ATOM 639 C CA . THR A 1 84 ? 8.428 -8.868 -9.247 1.00 98.56 84 THR A CA 1
ATOM 640 C C . THR A 1 84 ? 9.266 -8.573 -8.004 1.00 98.56 84 THR A C 1
ATOM 642 O O . THR A 1 84 ? 8.728 -8.122 -6.997 1.00 98.56 84 THR A O 1
ATOM 645 N N . LYS A 1 85 ? 10.598 -8.725 -8.076 1.00 98.50 85 LYS A N 1
ATOM 646 C CA . LYS A 1 85 ? 11.500 -8.410 -6.950 1.00 98.50 85 LYS A CA 1
ATOM 647 C C . LYS A 1 85 ? 11.477 -6.927 -6.581 1.00 98.50 85 LYS A C 1
ATOM 649 O O . LYS A 1 85 ? 11.583 -6.580 -5.406 1.00 98.50 85 LYS A O 1
ATOM 654 N N . THR A 1 86 ? 11.332 -6.048 -7.573 1.00 98.50 86 THR A N 1
ATOM 655 C CA . THR A 1 86 ? 11.196 -4.609 -7.317 1.00 98.50 86 THR A CA 1
ATOM 656 C C . THR A 1 86 ? 9.894 -4.330 -6.573 1.00 98.50 86 THR A C 1
ATOM 658 O O . THR A 1 86 ? 9.913 -3.601 -5.585 1.00 98.50 86 THR A O 1
ATOM 661 N N . TYR A 1 87 ? 8.794 -4.975 -6.968 1.00 98.62 87 TYR A N 1
ATOM 662 C CA . TYR A 1 87 ? 7.522 -4.866 -6.255 1.00 98.62 87 TYR A CA 1
ATOM 663 C C . TYR A 1 87 ? 7.574 -5.404 -4.827 1.00 98.62 87 TYR A C 1
ATOM 665 O O . TYR A 1 87 ? 7.077 -4.743 -3.919 1.00 98.62 87 TYR A O 1
ATOM 673 N N . GLU A 1 88 ? 8.216 -6.548 -4.589 1.00 98.75 88 GLU A N 1
ATOM 674 C CA . GLU A 1 88 ? 8.417 -7.069 -3.231 1.00 98.75 88 GLU A CA 1
ATOM 675 C C . GLU A 1 88 ? 9.130 -6.048 -2.334 1.00 98.75 88 GLU A C 1
ATOM 677 O O . GLU A 1 88 ? 8.685 -5.774 -1.217 1.00 98.75 88 GLU A O 1
ATOM 682 N N . ALA A 1 89 ? 10.216 -5.451 -2.833 1.00 98.81 89 ALA A N 1
ATOM 683 C CA . ALA A 1 89 ? 10.974 -4.445 -2.099 1.00 98.81 89 ALA A CA 1
ATOM 684 C C . ALA A 1 89 ? 10.166 -3.155 -1.873 1.00 98.81 89 ALA A C 1
ATOM 686 O O . ALA A 1 89 ? 10.206 -2.593 -0.778 1.00 98.81 89 ALA A O 1
ATOM 687 N N . MET A 1 90 ? 9.401 -2.710 -2.873 1.00 98.81 90 MET A N 1
ATOM 688 C CA . MET A 1 90 ? 8.515 -1.547 -2.766 1.00 98.81 90 MET A CA 1
ATOM 689 C C . MET A 1 90 ? 7.424 -1.749 -1.717 1.00 98.81 90 MET A C 1
ATOM 691 O O . MET A 1 90 ? 7.261 -0.903 -0.841 1.00 98.81 90 MET A O 1
ATOM 695 N N . ILE A 1 91 ? 6.722 -2.884 -1.763 1.00 98.88 91 ILE A N 1
ATOM 696 C CA . ILE A 1 91 ? 5.675 -3.219 -0.794 1.00 98.88 91 ILE A CA 1
ATOM 697 C C . ILE A 1 91 ? 6.271 -3.255 0.615 1.00 98.88 91 ILE A C 1
ATOM 699 O O . ILE A 1 91 ? 5.736 -2.623 1.520 1.00 98.88 91 ILE A O 1
ATOM 703 N N . ASN A 1 92 ? 7.416 -3.912 0.812 1.00 98.81 92 ASN A N 1
ATOM 704 C CA . ASN A 1 92 ? 8.055 -3.965 2.128 1.00 98.81 92 ASN A CA 1
ATOM 705 C C . ASN A 1 92 ? 8.460 -2.573 2.645 1.00 98.81 92 ASN A C 1
ATOM 707 O O . ASN A 1 92 ? 8.250 -2.278 3.822 1.00 98.81 92 ASN A O 1
ATOM 711 N N . ALA A 1 93 ? 8.994 -1.702 1.783 1.00 98.88 93 ALA A N 1
ATOM 712 C CA . ALA A 1 93 ? 9.364 -0.339 2.161 1.00 98.88 93 ALA A CA 1
ATOM 713 C C . ALA A 1 93 ? 8.142 0.525 2.516 1.00 98.88 93 ALA A C 1
ATOM 715 O O . ALA A 1 93 ? 8.173 1.262 3.504 1.00 98.88 93 ALA A O 1
ATOM 716 N N . TRP A 1 94 ? 7.048 0.396 1.761 1.00 98.88 94 TRP A N 1
ATOM 717 C CA . TRP A 1 94 ? 5.780 1.066 2.056 1.00 98.88 94 TRP A CA 1
ATOM 718 C C . TRP A 1 94 ? 5.194 0.593 3.396 1.00 98.88 94 TRP A C 1
ATOM 720 O O . TRP A 1 94 ? 4.891 1.415 4.265 1.00 98.88 94 TRP A O 1
ATOM 730 N N . TYR A 1 95 ? 5.145 -0.730 3.615 1.00 98.81 95 TYR A N 1
ATOM 731 C CA . TYR A 1 95 ? 4.708 -1.341 4.876 1.00 98.81 95 TYR A CA 1
ATOM 732 C C . TYR A 1 95 ? 5.549 -0.842 6.052 1.00 98.81 95 TYR A C 1
ATOM 734 O O . TYR A 1 95 ? 5.004 -0.448 7.080 1.00 98.81 95 TYR A O 1
ATOM 742 N N . GLN A 1 96 ? 6.878 -0.811 5.909 1.00 98.81 96 GLN A N 1
ATOM 743 C CA . GLN A 1 96 ? 7.778 -0.353 6.966 1.00 98.81 96 GLN A CA 1
ATOM 744 C C . GLN A 1 96 ? 7.449 1.077 7.411 1.00 98.81 96 GLN A C 1
ATOM 746 O O . GLN A 1 96 ? 7.410 1.345 8.611 1.00 98.81 96 GLN A O 1
ATOM 751 N N . LYS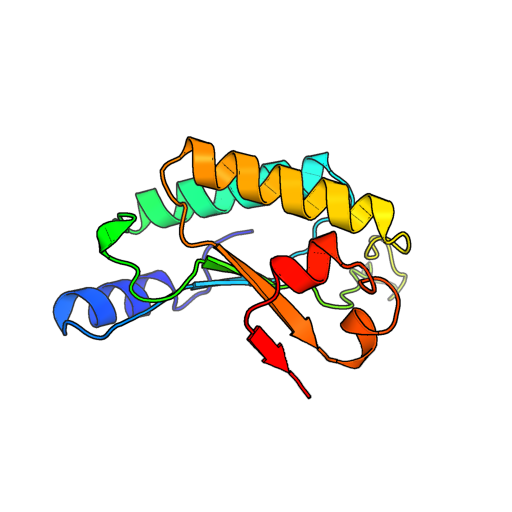 A 1 97 ? 7.177 1.990 6.472 1.00 98.81 97 LYS A N 1
ATOM 752 C CA . LYS A 1 97 ? 6.875 3.393 6.791 1.00 98.81 97 LYS A CA 1
ATOM 753 C C . LYS A 1 97 ? 5.561 3.558 7.548 1.00 98.81 97 LYS A C 1
ATOM 755 O O . LYS A 1 97 ? 5.523 4.322 8.513 1.00 98.81 97 LYS A O 1
ATOM 760 N N . LEU A 1 98 ? 4.518 2.826 7.162 1.00 98.81 98 LEU A N 1
ATOM 761 C CA . LEU A 1 98 ? 3.232 2.850 7.864 1.00 98.81 98 LEU A CA 1
ATOM 762 C C . LEU A 1 98 ? 3.302 2.165 9.230 1.00 98.81 98 LEU A C 1
ATOM 764 O O . LEU A 1 98 ? 2.847 2.746 10.219 1.00 98.81 98 LEU A O 1
ATOM 768 N N . ASN A 1 99 ? 3.977 1.016 9.315 1.00 98.69 99 ASN A N 1
ATOM 769 C CA . ASN A 1 99 ? 4.226 0.318 10.575 1.00 98.69 99 ASN A CA 1
ATOM 770 C C . ASN A 1 99 ? 4.985 1.209 11.569 1.00 98.69 99 ASN A C 1
ATOM 772 O O . ASN A 1 99 ? 4.580 1.325 12.722 1.00 98.69 99 ASN A O 1
ATOM 776 N N . SER A 1 100 ? 6.040 1.909 11.127 1.00 98.38 100 SER A N 1
ATOM 777 C CA . SER A 1 100 ? 6.775 2.870 11.969 1.00 98.38 100 SER A CA 1
ATOM 778 C C . SER A 1 100 ? 5.918 4.052 12.440 1.00 98.38 100 SER A C 1
ATOM 780 O O . SER A 1 100 ? 6.252 4.689 13.435 1.00 98.38 100 SER A O 1
ATOM 782 N N . ALA A 1 101 ? 4.818 4.355 11.749 1.00 98.12 101 ALA A N 1
ATOM 783 C CA . ALA A 1 101 ? 3.854 5.373 12.153 1.00 98.12 101 ALA A CA 1
ATOM 784 C C . ALA A 1 101 ? 2.691 4.822 13.004 1.00 98.12 101 ALA A C 1
ATOM 786 O O . ALA A 1 101 ? 1.827 5.607 13.395 1.00 98.12 101 ALA A O 1
ATOM 787 N N . GLY A 1 102 ? 2.679 3.517 13.300 1.00 98.44 102 GLY A N 1
ATOM 788 C CA . GLY A 1 102 ? 1.665 2.835 14.109 1.00 98.44 102 GLY A CA 1
ATOM 789 C C . GLY A 1 102 ? 0.493 2.243 13.320 1.00 98.44 102 GLY A C 1
ATOM 790 O O . GLY A 1 102 ? -0.407 1.670 13.928 1.00 98.44 102 GLY A O 1
ATOM 791 N N . TYR A 1 103 ? 0.483 2.350 11.988 1.00 98.69 103 TYR A N 1
ATOM 792 C CA . TYR A 1 103 ? -0.562 1.763 11.147 1.00 98.69 103 TYR A CA 1
ATOM 793 C C . TYR A 1 103 ? -0.138 0.369 10.679 1.00 98.69 103 TYR A C 1
ATOM 795 O O . TYR A 1 103 ? 0.683 0.245 9.774 1.00 98.69 103 TYR A O 1
ATOM 803 N N . THR A 1 104 ? -0.694 -0.670 11.303 1.00 98.25 104 THR A N 1
ATOM 804 C CA . THR A 1 104 ? -0.304 -2.073 11.067 1.00 98.25 104 THR A CA 1
ATOM 805 C C . THR A 1 104 ? -1.347 -2.901 10.314 1.00 98.25 104 THR A C 1
ATOM 807 O O . THR A 1 104 ? -1.015 -3.958 9.782 1.00 98.25 104 THR A O 1
ATOM 810 N N . ASN A 1 105 ? -2.595 -2.428 10.230 1.00 98.50 105 ASN A N 1
ATOM 811 C CA . ASN A 1 105 ? -3.649 -3.060 9.436 1.00 98.50 105 ASN A CA 1
ATOM 812 C C . ASN A 1 105 ? -3.498 -2.661 7.957 1.00 98.50 105 ASN A C 1
ATOM 814 O O . ASN A 1 105 ? -4.057 -1.654 7.517 1.00 98.50 105 ASN A O 1
ATOM 818 N N . LEU A 1 106 ? -2.671 -3.404 7.220 1.00 98.81 106 LEU A N 1
ATOM 819 C CA . LEU A 1 106 ? -2.228 -3.078 5.862 1.00 98.81 106 LEU A CA 1
ATOM 820 C C . LEU A 1 106 ? -2.553 -4.213 4.886 1.00 98.81 106 LEU A C 1
ATOM 822 O O . LEU A 1 106 ? -2.354 -5.383 5.214 1.00 98.81 106 LEU A O 1
ATOM 826 N N . GLY A 1 107 ? -2.965 -3.868 3.668 1.00 98.75 107 GLY A N 1
ATOM 827 C CA . GLY A 1 107 ? -3.228 -4.826 2.593 1.00 98.75 107 GLY A CA 1
ATOM 828 C C . GLY A 1 107 ? -2.683 -4.354 1.248 1.00 98.75 107 GLY A C 1
ATOM 829 O O . GLY A 1 107 ? -2.485 -3.164 1.025 1.00 98.75 107 GLY A O 1
ATOM 830 N N . VAL A 1 108 ? -2.463 -5.286 0.330 1.00 98.88 108 VAL A N 1
ATOM 831 C CA . VAL A 1 108 ? -2.251 -5.008 -1.093 1.00 98.88 108 VAL A CA 1
ATOM 832 C C . VAL A 1 108 ? -3.575 -5.204 -1.823 1.00 98.88 108 VAL A C 1
ATOM 834 O O . VAL A 1 108 ? -4.296 -6.173 -1.565 1.00 98.88 108 VAL A O 1
ATOM 837 N N . TYR A 1 109 ? -3.873 -4.274 -2.725 1.00 98.88 109 TYR A N 1
ATOM 838 C CA . TYR A 1 109 ? -4.917 -4.405 -3.730 1.00 98.88 109 TYR A CA 1
ATOM 839 C C . TYR A 1 109 ? -4.288 -4.457 -5.124 1.00 98.88 109 TYR A C 1
ATOM 841 O O . TYR A 1 109 ? -3.329 -3.738 -5.412 1.00 98.88 109 TYR A O 1
ATOM 849 N N . SER A 1 110 ? -4.824 -5.325 -5.980 1.00 98.75 110 SER A N 1
ATOM 850 C CA . SER A 1 110 ? -4.548 -5.340 -7.418 1.00 98.75 110 SER A CA 1
ATOM 851 C C . SER A 1 110 ? -5.612 -6.174 -8.145 1.00 98.75 110 SER A C 1
ATOM 853 O O . SER A 1 110 ? -6.538 -6.707 -7.528 1.00 98.75 110 SER A O 1
ATOM 855 N N . TYR A 1 111 ? -5.473 -6.331 -9.459 1.00 98.50 111 TYR A N 1
ATOM 856 C CA . TYR A 1 111 ? -6.354 -7.159 -10.280 1.00 98.50 111 TYR A CA 1
ATOM 857 C C . TYR A 1 111 ? -5.690 -8.466 -10.725 1.00 98.50 111 TYR A C 1
ATOM 859 O O . TYR A 1 111 ? -4.464 -8.599 -10.796 1.00 98.50 111 TYR A O 1
ATOM 867 N N . THR A 1 112 ? -6.532 -9.451 -11.035 1.00 98.12 112 THR A N 1
ATOM 868 C CA . THR A 1 112 ? -6.143 -10.853 -11.259 1.00 98.12 112 THR A CA 1
ATOM 869 C C . THR A 1 112 ? -5.038 -11.024 -12.302 1.00 98.12 112 THR A C 1
ATOM 871 O O . THR A 1 112 ? -4.150 -11.855 -12.115 1.00 98.12 112 THR A O 1
ATOM 874 N N . ASN A 1 113 ? -5.056 -10.249 -13.389 1.00 98.19 113 ASN A N 1
ATOM 875 C CA . ASN A 1 113 ? -4.024 -10.334 -14.421 1.00 98.19 113 ASN A CA 1
ATOM 876 C C . ASN A 1 113 ? -2.633 -9.955 -13.864 1.00 98.19 113 ASN A C 1
ATOM 878 O O . ASN A 1 113 ? -1.731 -10.788 -13.910 1.00 98.19 113 ASN A O 1
ATOM 882 N N . ARG A 1 114 ? -2.474 -8.795 -13.204 1.00 97.75 114 ARG A N 1
ATOM 883 C CA . ARG A 1 114 ? -1.185 -8.412 -12.592 1.00 97.75 114 ARG A CA 1
ATOM 884 C C . ARG A 1 114 ? -0.719 -9.399 -11.535 1.00 97.75 114 ARG A C 1
ATOM 886 O O . ARG A 1 114 ? 0.467 -9.729 -11.498 1.00 97.75 114 ARG A O 1
ATOM 893 N N . LEU A 1 115 ? -1.639 -9.888 -10.700 1.00 98.56 115 LEU A N 1
ATOM 894 C CA . LEU A 1 115 ? -1.350 -10.883 -9.659 1.00 98.56 115 LEU A CA 1
ATOM 895 C C . LEU A 1 115 ? -0.846 -12.210 -10.232 1.00 98.56 115 LEU A C 1
ATOM 897 O O . LEU A 1 115 ? -0.084 -12.897 -9.559 1.00 98.56 115 LEU A O 1
ATOM 901 N N . ASN A 1 116 ? -1.217 -12.548 -11.466 1.00 98.25 116 ASN A N 1
ATOM 902 C CA . ASN A 1 116 ? -0.728 -13.730 -12.174 1.00 98.25 116 ASN A CA 1
ATOM 903 C C . ASN A 1 116 ? 0.479 -13.457 -13.087 1.00 98.25 116 ASN A C 1
ATOM 905 O O . ASN A 1 116 ? 1.013 -14.401 -13.673 1.00 98.25 116 ASN A O 1
ATOM 909 N N . GLU A 1 117 ? 0.940 -12.209 -13.164 1.00 97.88 117 GLU A N 1
ATOM 910 C CA . GLU A 1 117 ? 2.069 -11.769 -13.985 1.00 97.88 117 GLU A CA 1
ATOM 911 C C . GLU A 1 117 ? 3.144 -11.094 -13.118 1.00 97.88 117 GLU A C 1
ATOM 913 O O . GLU A 1 117 ? 3.825 -11.760 -12.339 1.00 97.88 117 GLU A O 1
ATOM 918 N N . VAL A 1 118 ? 3.319 -9.773 -13.222 1.00 98.06 118 VAL A N 1
ATOM 919 C CA . VAL A 1 118 ? 4.418 -9.046 -12.567 1.00 98.06 118 VAL A CA 1
ATOM 920 C C . VAL A 1 118 ? 4.342 -9.078 -11.034 1.00 98.06 118 VAL A C 1
ATOM 922 O O . VAL A 1 118 ? 5.375 -8.993 -10.370 1.00 98.06 118 VAL A O 1
ATOM 925 N N . LEU A 1 119 ? 3.152 -9.273 -10.457 1.00 98.56 119 LEU A N 1
ATOM 926 C CA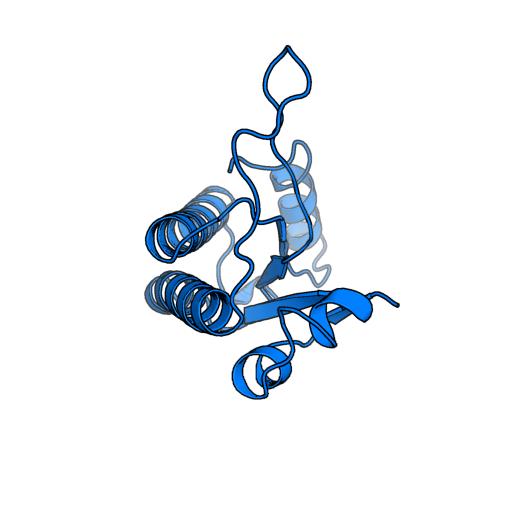 . LEU A 1 119 ? 2.933 -9.416 -9.013 1.00 98.56 119 LEU A CA 1
ATOM 927 C C . LEU A 1 119 ? 2.824 -10.885 -8.558 1.00 98.56 119 LEU A C 1
ATOM 929 O O . LEU A 1 119 ? 2.448 -11.144 -7.413 1.00 98.56 119 LEU A O 1
ATOM 933 N N . LYS A 1 120 ? 3.167 -11.855 -9.418 1.00 98.50 120 LYS A N 1
ATOM 934 C CA . LYS A 1 120 ? 3.143 -13.292 -9.105 1.00 98.50 120 LYS A CA 1
ATOM 935 C C . LYS A 1 120 ? 4.255 -13.679 -8.128 1.00 98.50 120 LYS A C 1
ATOM 937 O O . LYS A 1 120 ? 5.324 -14.148 -8.514 1.00 98.50 120 LYS A O 1
ATOM 942 N N . SER A 1 121 ? 3.995 -13.494 -6.840 1.00 98.56 121 SER A N 1
ATOM 943 C CA . SER A 1 121 ? 4.904 -13.854 -5.751 1.00 98.56 121 SER A CA 1
ATOM 944 C C . SER A 1 121 ? 4.122 -14.265 -4.513 1.00 98.56 121 SER A C 1
ATOM 946 O O . SER A 1 121 ? 3.188 -13.577 -4.111 1.00 98.56 121 SER A O 1
ATOM 948 N N . SER A 1 122 ? 4.560 -15.327 -3.833 1.00 98.38 122 SER A N 1
ATOM 949 C CA . SER A 1 122 ? 4.001 -15.730 -2.535 1.00 98.38 122 SER A CA 1
ATOM 950 C C . SER A 1 122 ? 4.138 -14.634 -1.469 1.00 98.38 122 SER A C 1
ATOM 952 O O . SER A 1 122 ? 3.263 -14.476 -0.615 1.00 98.38 122 SER A O 1
ATOM 954 N N . SER A 1 123 ? 5.200 -13.825 -1.535 1.00 98.19 123 SER A N 1
ATOM 955 C CA . SER A 1 123 ? 5.415 -12.686 -0.635 1.00 98.19 123 SER A CA 1
ATOM 956 C C . SER A 1 123 ? 4.410 -11.556 -0.876 1.00 98.19 123 SER A C 1
ATOM 958 O O . SER A 1 123 ? 4.006 -10.884 0.076 1.00 98.19 123 SER A O 1
ATOM 960 N N . ILE A 1 124 ? 3.998 -11.348 -2.130 1.00 98.75 124 ILE A N 1
ATOM 961 C CA . ILE A 1 124 ? 3.007 -10.330 -2.505 1.00 98.75 124 ILE A CA 1
ATOM 962 C C . ILE A 1 124 ? 1.597 -10.852 -2.231 1.00 98.75 124 ILE A C 1
ATOM 964 O O . ILE A 1 124 ? 0.799 -10.177 -1.582 1.00 98.75 124 ILE A O 1
ATOM 968 N N . TRP A 1 125 ? 1.302 -12.085 -2.640 1.00 98.69 125 TRP A N 1
ATOM 969 C CA . TRP A 1 125 ? 0.002 -12.721 -2.434 1.00 98.69 125 TRP A CA 1
ATOM 970 C C . TRP A 1 125 ? -0.355 -12.867 -0.957 1.00 98.69 125 TRP A C 1
ATOM 972 O O . TRP A 1 125 ? -1.489 -12.592 -0.590 1.00 98.69 125 TRP A O 1
ATOM 982 N N . SER A 1 126 ? 0.605 -13.192 -0.085 1.00 98.50 126 SER A N 1
ATOM 983 C CA . SER A 1 126 ? 0.357 -13.235 1.368 1.00 98.50 126 SER A CA 1
ATOM 984 C C . SER A 1 126 ? -0.040 -11.882 1.971 1.00 98.50 126 SER A C 1
ATOM 986 O O . SER A 1 126 ? -0.623 -11.849 3.051 1.00 98.50 126 SER A O 1
ATOM 988 N N . LYS A 1 127 ? 0.252 -10.770 1.284 1.00 98.69 127 LYS A N 1
ATOM 989 C CA . LYS A 1 127 ? -0.162 -9.411 1.663 1.00 98.69 127 LYS A CA 1
ATOM 990 C C . LYS A 1 127 ? -1.399 -8.932 0.898 1.00 98.69 127 LYS A C 1
ATOM 992 O O . LYS A 1 127 ? -1.912 -7.862 1.201 1.00 98.69 127 LYS A O 1
ATOM 997 N N . THR A 1 128 ? -1.870 -9.687 -0.093 1.00 98.69 128 THR A N 1
ATOM 998 C CA . THR A 1 128 ? -2.989 -9.301 -0.959 1.00 98.69 128 THR A CA 1
ATOM 999 C C . THR A 1 128 ? -4.297 -9.801 -0.364 1.00 98.69 128 THR A C 1
ATOM 1001 O O . THR A 1 128 ? -4.579 -10.995 -0.391 1.00 98.69 128 THR A O 1
ATOM 1004 N N . THR A 1 129 ? -5.106 -8.886 0.170 1.00 98.50 129 THR A N 1
ATOM 1005 C CA . THR A 1 129 ? -6.401 -9.211 0.797 1.00 98.50 129 THR A CA 1
ATOM 1006 C C . THR A 1 129 ? -7.596 -8.629 0.044 1.00 98.50 129 THR A C 1
ATOM 1008 O O . THR A 1 129 ? -8.733 -8.843 0.455 1.00 98.50 129 THR A O 1
ATOM 1011 N N . TRP A 1 130 ? -7.359 -7.920 -1.065 1.00 98.75 130 TRP A N 1
ATOM 1012 C CA . TRP A 1 130 ? -8.402 -7.402 -1.946 1.00 98.75 130 TRP A CA 1
ATOM 1013 C C . TRP A 1 130 ? -7.987 -7.577 -3.412 1.00 98.75 130 TRP A C 1
ATOM 1015 O O . TRP A 1 130 ? -6.916 -7.133 -3.818 1.00 98.75 130 TRP A O 1
ATOM 1025 N N . VAL A 1 131 ? -8.823 -8.265 -4.195 1.00 98.56 131 VAL A N 1
ATOM 1026 C CA . VAL A 1 131 ? -8.564 -8.596 -5.604 1.00 98.56 131 VAL A CA 1
ATOM 1027 C C . VAL A 1 131 ? -9.738 -8.149 -6.469 1.00 98.56 131 VAL A C 1
ATOM 1029 O O . VAL A 1 131 ? -10.886 -8.427 -6.122 1.00 98.56 131 VAL A O 1
ATOM 1032 N N . ALA A 1 132 ? -9.450 -7.501 -7.599 1.00 98.38 132 ALA A N 1
ATOM 1033 C CA . ALA A 1 132 ? -10.417 -7.262 -8.674 1.00 98.38 132 ALA A CA 1
ATOM 1034 C C . ALA A 1 132 ? -10.309 -8.334 -9.781 1.00 98.38 132 ALA A C 1
ATOM 1036 O O . ALA A 1 132 ? -9.203 -8.767 -10.142 1.00 98.38 132 ALA A O 1
ATOM 1037 N N . GLN A 1 133 ? -11.450 -8.778 -10.319 1.00 91.88 133 GLN A N 1
ATOM 1038 C CA . GLN A 1 133 ? -11.535 -9.807 -11.362 1.00 91.88 133 GLN A CA 1
ATOM 1039 C C . GLN A 1 133 ? -12.675 -9.534 -12.340 1.00 91.88 133 GLN A C 1
ATOM 1041 O O . GLN A 1 133 ? -13.751 -9.106 -11.871 1.00 91.88 133 GLN A O 1
#

Sequence (133 aa):
NGFDAKAVQNITWCKKLGIPFGVYLYSYAYNVTTAAEEGANVAALLKKAGVSPSDLSYPIYYDLEDWTWTNSAGVAVHVPPTSTKTYEAMINAWYQKLNSAGYTNLGVYSYTNRLNEVLKSSSIWSKTTWVAQ

InterPro domains:
  IPR002053 Glycoside hydrolase, family 25 [PF01183] (4-133)
  IPR002053 Glycoside hydrolase, family 25 [PS51904] (1-133)
  IPR017853 Glycoside hydrolase superfamily [SSF51445] (2-132)

Foldseek 3Di:
DADDPCRLVVLVVCQVVVPAAEEEDADQDAAQVSLLVVLLVVLVRCVVSVHDLVSHPAAYEYEDEFDFDADPVRHTPGTHYQALVRVLSSVVSSCVNNVVSVNNRYAYEYEPVCCVHRVVDPSNVVRHPYYDD

Radius of gyration: 15.17 Å; chains: 1; bounding box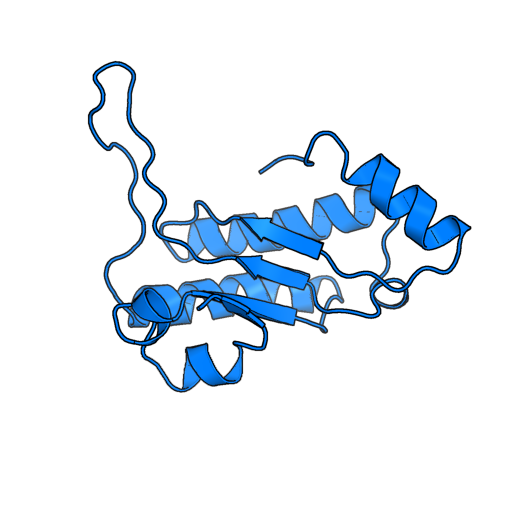: 34×32×42 Å